Protein AF-A0A354PI47-F1 (afdb_monomer)

Foldseek 3Di:
DPDPPPPVPPPPVVVVVVVVVVVVVVVVVVVVPPPPDPFDWWAFQVNPDTAGWDFDDDDPQWTWTQGPVRDIDIGGLNGTHPVVVVVVVVVVVPDPDPPDD

Secondary structure (DSSP, 8-state):
---SSSSSSTTSHHHHHHHHHHHHHHHHHHHT-------EEEEBTTSS-EEEEEEEEEETTEEEEE-TTS-EEEEEGGGB-HHHHHHHHHHHHH-------

Mean predicted aligned error: 15.21 Å

Solvent-accessible surface area (backbone atoms only — not comparable to full-atom values): 6214 Å² total; per-residue (Å²): 143,87,80,88,72,73,74,75,68,73,77,46,64,66,57,50,55,52,48,54,53,53,50,51,55,53,52,54,57,55,69,70,57,70,79,79,69,77,56,40,79,45,43,29,58,83,67,82,46,76,44,61,24,26,83,74,48,79,57,93,64,33,30,36,33,30,28,89,89,69,50,74,44,80,46,50,44,87,49,31,18,74,68,56,42,50,52,55,51,53,52,59,75,75,46,89,75,84,82,72,135

Nearest PDB structures (foldseek):
  2hbp-assembly1_A  TM=8.482E-01  e=2.686E-05  Saccharomyces cerevisiae
  5h53-assembly1_A  TM=6.722E-01  e=1.235E-01  Oryctolagus cuniculus
  8qyu-assembly1_A  TM=6.990E-01  e=3.154E-01  Bos taurus
  6fsa-assembly1_A  TM=6.815E-01  e=4.049E-01  Bos taurus
  4db1-assembly3_A  TM=6.276E-01  e=2.963E-01  Homo sapiens

Structure (mmCIF, N/CA/C/O backbone):
data_AF-A0A354PI47-F1
#
_entry.id   AF-A0A354PI47-F1
#
loop_
_atom_site.group_PDB
_atom_site.id
_atom_site.type_symbol
_atom_site.label_atom_id
_atom_site.label_alt_id
_atom_site.label_comp_id
_atom_site.label_asym_id
_atom_site.label_entity_id
_atom_site.label_seq_id
_atom_site.pdbx_PDB_ins_code
_atom_site.Cartn_x
_atom_site.Cartn_y
_atom_site.Cartn_z
_atom_site.occupancy
_atom_site.B_iso_or_equiv
_atom_site.auth_seq_id
_atom_site.auth_comp_id
_atom_site.auth_asym_id
_atom_site.auth_atom_id
_atom_site.pdbx_PDB_model_num
ATOM 1 N N . MET A 1 1 ? 31.837 36.125 -62.016 1.00 52.59 1 MET A N 1
ATOM 2 C CA . MET A 1 1 ? 30.737 35.338 -61.412 1.00 52.59 1 MET A CA 1
ATOM 3 C C . MET A 1 1 ? 31.293 34.184 -60.561 1.00 52.59 1 MET A C 1
ATOM 5 O O . MET A 1 1 ? 31.006 33.044 -60.865 1.00 52.59 1 MET A O 1
ATOM 9 N N . ILE A 1 2 ? 32.100 34.416 -59.509 1.00 53.12 2 ILE A N 1
ATOM 10 C CA . ILE A 1 2 ? 32.513 33.312 -58.604 1.00 53.12 2 ILE A CA 1
ATOM 11 C C . ILE A 1 2 ? 32.865 33.814 -57.184 1.00 53.12 2 ILE A C 1
ATOM 13 O O . ILE A 1 2 ? 33.984 33.634 -56.737 1.00 53.12 2 ILE A O 1
ATOM 17 N N . TYR A 1 3 ? 31.954 34.478 -56.458 1.00 49.03 3 TYR A N 1
ATOM 18 C CA . TYR A 1 3 ? 32.215 34.823 -55.037 1.00 49.03 3 TYR A CA 1
ATOM 19 C C . TYR A 1 3 ? 30.992 34.761 -54.100 1.00 49.03 3 TYR A C 1
ATOM 21 O O . TYR A 1 3 ? 31.063 35.227 -52.970 1.00 49.03 3 TYR A O 1
ATOM 29 N N . ALA A 1 4 ? 29.879 34.140 -54.505 1.00 51.69 4 ALA A N 1
ATOM 30 C CA . ALA A 1 4 ? 28.676 34.057 -53.660 1.00 51.69 4 ALA A CA 1
ATOM 31 C C . ALA A 1 4 ? 28.540 32.744 -52.853 1.00 51.69 4 ALA A C 1
ATOM 33 O O . ALA A 1 4 ? 27.576 32.582 -52.115 1.00 51.69 4 ALA A O 1
ATOM 34 N N . GLY A 1 5 ? 29.478 31.795 -52.982 1.00 49.84 5 GLY A N 1
ATOM 35 C CA . GLY A 1 5 ? 29.356 30.456 -52.379 1.00 49.84 5 GLY A CA 1
ATOM 36 C C . GLY A 1 5 ? 30.133 30.226 -51.078 1.00 49.84 5 GLY A C 1
ATOM 37 O O . GLY A 1 5 ? 29.843 29.277 -50.358 1.00 49.84 5 GLY A O 1
ATOM 38 N N . PHE A 1 6 ? 31.119 31.066 -50.748 1.00 49.00 6 PHE A N 1
ATOM 39 C CA . PHE A 1 6 ? 32.080 30.744 -49.681 1.00 49.00 6 PHE A CA 1
ATOM 40 C C . PHE A 1 6 ? 31.662 31.227 -48.279 1.00 49.00 6 PHE A C 1
ATOM 42 O O . PHE A 1 6 ? 32.199 30.764 -47.277 1.00 49.00 6 PHE A O 1
ATOM 49 N N . PHE A 1 7 ? 30.658 32.104 -48.172 1.00 50.09 7 PHE A N 1
ATOM 50 C CA . PHE A 1 7 ? 30.210 32.639 -46.877 1.00 50.09 7 PHE A CA 1
ATOM 51 C C . PHE A 1 7 ? 29.202 31.740 -46.135 1.00 50.09 7 PHE A C 1
ATOM 53 O O . PHE A 1 7 ? 29.015 31.888 -44.929 1.00 50.09 7 PHE A O 1
ATOM 60 N N . ALA A 1 8 ? 28.581 30.771 -46.816 1.00 50.94 8 ALA A N 1
ATOM 61 C CA . ALA A 1 8 ? 27.568 29.898 -46.213 1.00 50.94 8 ALA A CA 1
ATOM 62 C C . ALA A 1 8 ? 28.154 28.730 -45.392 1.00 50.94 8 ALA A C 1
ATOM 64 O O . ALA A 1 8 ? 27.430 28.106 -44.618 1.00 50.94 8 ALA A O 1
ATOM 65 N N . LEU A 1 9 ? 29.455 28.435 -45.520 1.00 46.75 9 LEU A N 1
ATOM 66 C CA . LEU A 1 9 ? 30.058 27.245 -44.906 1.00 46.75 9 LEU A CA 1
ATOM 67 C C . LEU A 1 9 ? 30.694 27.505 -43.526 1.00 46.75 9 LEU A C 1
ATOM 69 O O . LEU A 1 9 ? 30.848 26.577 -42.734 1.00 46.75 9 LEU A O 1
ATOM 73 N N . HIS A 1 10 ? 31.006 28.760 -43.184 1.00 51.41 10 HIS A N 1
ATOM 74 C CA . HIS A 1 10 ? 3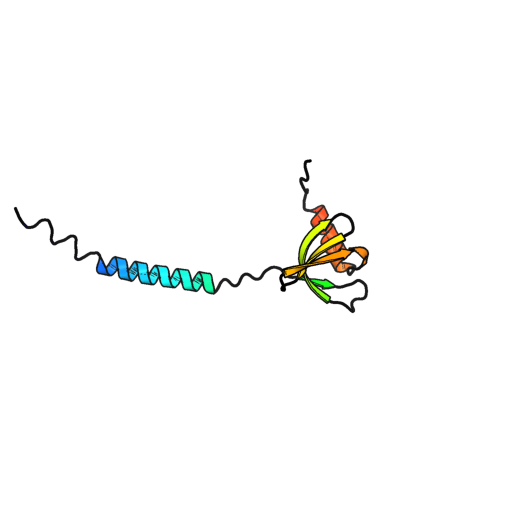1.701 29.079 -41.927 1.00 51.41 10 HIS A CA 1
ATOM 75 C C . HIS A 1 10 ? 30.757 29.259 -40.712 1.00 51.41 10 HIS A C 1
ATOM 77 O O . HIS A 1 10 ? 31.191 29.143 -39.571 1.00 51.41 10 HIS A O 1
ATOM 83 N N . SER A 1 11 ? 29.445 29.457 -40.916 1.00 56.28 11 SER A N 1
ATOM 84 C CA . SER A 1 11 ? 28.450 29.679 -39.837 1.00 56.28 11 SER A CA 1
ATOM 85 C C . SER A 1 11 ? 27.671 28.413 -39.428 1.00 56.28 11 SER A C 1
ATOM 87 O O . SER A 1 11 ? 26.534 28.466 -38.958 1.00 56.28 11 SER A O 1
ATOM 89 N N . LEU A 1 12 ? 28.257 27.234 -39.639 1.00 54.44 12 LEU A N 1
ATOM 90 C CA . LEU A 1 12 ? 27.648 25.959 -39.247 1.00 54.44 12 LEU A CA 1
ATOM 91 C C . LEU A 1 12 ? 28.316 25.360 -38.000 1.00 54.44 12 LEU A C 1
ATOM 93 O O . LEU A 1 12 ? 27.613 24.844 -37.134 1.00 54.44 12 LEU A O 1
ATOM 97 N N . HIS A 1 13 ? 29.633 25.518 -37.828 1.00 57.19 13 HIS A N 1
ATOM 98 C CA . HIS A 1 13 ? 30.379 24.880 -36.733 1.00 57.19 13 HIS A CA 1
ATOM 99 C C . HIS A 1 13 ? 29.913 25.312 -35.328 1.00 57.19 13 HIS A C 1
ATOM 101 O O . HIS A 1 13 ? 29.659 24.456 -34.485 1.00 57.19 13 HIS A O 1
ATOM 107 N N . GLY A 1 14 ? 29.692 26.608 -35.074 1.00 58.38 14 GLY A N 1
ATOM 108 C CA . GLY A 1 14 ? 29.234 27.079 -33.754 1.00 58.38 14 GLY A CA 1
ATOM 109 C C . GLY A 1 14 ? 27.804 26.649 -33.407 1.00 58.38 14 GLY A C 1
ATOM 110 O O . GLY A 1 14 ? 27.501 26.316 -32.265 1.00 58.38 14 GLY A O 1
ATOM 111 N N . ARG A 1 15 ? 26.924 26.573 -34.410 1.00 63.62 15 ARG A N 1
ATOM 112 C CA . ARG A 1 15 ? 25.518 26.186 -34.227 1.00 63.62 15 ARG A CA 1
ATOM 113 C C . ARG A 1 15 ? 25.362 24.690 -33.971 1.00 63.62 15 ARG A C 1
ATOM 115 O O . ARG A 1 15 ? 24.473 24.309 -33.217 1.00 63.62 15 ARG A O 1
ATOM 122 N N . TYR A 1 16 ? 26.218 23.858 -34.567 1.00 57.78 16 TYR A N 1
ATOM 123 C CA . TYR A 1 16 ? 26.255 22.425 -34.278 1.00 57.78 16 TYR A CA 1
ATOM 124 C C . TYR A 1 16 ? 26.780 22.155 -32.868 1.00 57.78 16 TYR A C 1
ATOM 126 O O . TYR A 1 16 ? 26.124 21.435 -32.130 1.00 57.78 16 TYR A O 1
ATOM 134 N N . VAL A 1 17 ? 27.874 22.792 -32.440 1.00 62.91 17 VAL A N 1
ATOM 135 C CA . VAL A 1 17 ? 28.416 22.612 -31.078 1.00 62.91 17 VAL A CA 1
ATOM 136 C C . VAL A 1 17 ? 27.436 23.108 -30.007 1.00 62.91 17 VAL A C 1
ATOM 138 O O . VAL A 1 17 ? 27.218 22.417 -29.016 1.00 62.91 17 VAL A O 1
ATOM 141 N N . MET A 1 18 ? 26.767 24.245 -30.232 1.00 60.12 18 MET A N 1
ATOM 142 C CA . MET A 1 18 ? 25.746 24.765 -29.313 1.00 60.12 18 MET A CA 1
ATOM 143 C C . MET A 1 18 ? 24.488 23.886 -29.269 1.00 60.12 18 MET A C 1
ATOM 145 O O . MET A 1 18 ? 23.965 23.648 -28.185 1.00 60.12 18 MET A O 1
ATOM 149 N N . LYS A 1 19 ? 24.038 23.326 -30.404 1.00 59.94 19 LYS A N 1
ATOM 150 C CA . LYS A 1 19 ? 22.945 22.338 -30.423 1.00 59.94 19 LYS A CA 1
ATOM 151 C C . LYS A 1 19 ? 23.338 21.025 -29.746 1.00 59.94 19 LYS A C 1
ATOM 153 O O . LYS A 1 19 ? 22.521 20.495 -29.008 1.00 59.94 19 LYS A O 1
ATOM 158 N N . LEU A 1 20 ? 24.565 20.538 -29.950 1.00 61.22 20 LEU A N 1
ATOM 159 C CA . LEU A 1 20 ? 25.085 19.312 -29.330 1.00 61.22 20 LEU A CA 1
ATOM 160 C C . LEU A 1 20 ? 25.210 19.456 -27.800 1.00 61.22 20 LEU A C 1
ATOM 162 O O . LEU A 1 20 ? 24.815 18.549 -27.064 1.00 61.22 20 LEU A O 1
ATOM 166 N N . LEU A 1 21 ? 25.672 20.614 -27.308 1.00 65.88 21 LEU A N 1
ATOM 167 C CA . LEU A 1 21 ? 25.673 20.944 -25.875 1.00 65.88 21 LEU A CA 1
ATOM 168 C C . LEU A 1 21 ? 24.250 21.048 -25.310 1.00 65.88 21 LEU A C 1
ATOM 170 O O . LEU A 1 21 ? 23.965 20.497 -24.248 1.00 65.88 21 LEU A O 1
ATOM 174 N N . GLN A 1 22 ? 23.345 21.710 -26.035 1.00 68.50 22 GLN A N 1
ATOM 175 C CA . GLN A 1 22 ? 21.961 21.896 -25.603 1.00 68.50 22 GLN A CA 1
ATOM 176 C C . GLN A 1 22 ? 21.181 20.569 -25.578 1.00 68.50 22 GLN A C 1
ATOM 178 O O . GLN A 1 22 ? 20.397 20.345 -24.658 1.00 68.50 22 GLN A O 1
ATOM 183 N N . THR A 1 23 ? 21.433 19.651 -26.520 1.00 65.00 23 THR A N 1
ATOM 184 C CA . THR A 1 23 ? 20.859 18.295 -26.500 1.00 65.00 23 THR A CA 1
ATOM 185 C C . THR A 1 23 ? 21.424 17.440 -25.371 1.00 65.00 23 THR A C 1
ATOM 187 O O . THR A 1 23 ? 20.670 16.704 -24.743 1.00 65.00 23 THR A O 1
ATOM 190 N N . SER A 1 24 ? 22.722 17.561 -25.067 1.00 69.31 24 SER A N 1
ATOM 191 C CA . SER A 1 24 ? 23.356 16.828 -23.961 1.00 69.31 24 SER A CA 1
ATOM 192 C C . SER A 1 24 ? 22.749 17.213 -22.604 1.00 69.31 24 SER A C 1
ATOM 194 O O . SER A 1 24 ? 22.387 16.344 -21.810 1.00 69.31 24 SER A O 1
ATOM 196 N N . LEU A 1 25 ? 22.518 18.513 -22.382 1.00 65.94 25 LEU A N 1
ATOM 197 C CA . LEU A 1 25 ? 21.866 19.028 -21.173 1.00 65.94 25 LEU A CA 1
ATOM 198 C C . LEU A 1 25 ? 20.427 18.498 -21.011 1.00 65.94 25 LEU A C 1
ATOM 200 O O . LEU A 1 25 ? 20.008 18.147 -19.909 1.00 65.94 25 LEU A O 1
ATOM 204 N N . LEU A 1 26 ? 19.681 18.400 -22.117 1.00 67.62 26 LEU A N 1
ATOM 205 C CA . LEU A 1 26 ? 18.294 17.922 -22.137 1.00 67.62 26 LEU A CA 1
ATOM 206 C C . LEU A 1 26 ? 18.195 16.420 -21.817 1.00 67.62 26 LEU A C 1
ATOM 208 O O . LEU A 1 26 ? 17.288 15.997 -21.105 1.00 67.62 26 LEU A O 1
ATOM 212 N N . ILE A 1 27 ? 19.161 15.624 -22.287 1.00 68.06 27 ILE A N 1
ATOM 213 C CA . ILE A 1 27 ? 19.232 14.180 -22.020 1.00 68.06 27 ILE A CA 1
ATOM 214 C C . ILE A 1 27 ? 19.559 13.913 -20.543 1.00 68.06 27 ILE A C 1
ATOM 216 O O . ILE A 1 27 ? 18.908 13.077 -19.920 1.00 68.06 27 ILE A O 1
ATOM 220 N N . VAL A 1 28 ? 20.498 14.658 -19.949 1.00 70.62 28 VAL A N 1
ATOM 221 C CA . VAL A 1 28 ? 20.828 14.544 -18.515 1.00 70.62 28 VAL A CA 1
ATOM 222 C C . VAL A 1 28 ? 19.617 14.871 -17.634 1.00 70.62 28 VAL A C 1
ATOM 224 O O . VAL A 1 28 ? 19.335 14.148 -16.680 1.00 70.62 28 VAL A O 1
ATOM 227 N N . PHE A 1 29 ? 18.847 15.905 -17.979 1.00 66.81 29 PHE A N 1
ATOM 228 C CA . PHE A 1 29 ? 17.652 16.293 -17.221 1.00 66.81 29 PHE A CA 1
ATOM 229 C C . PHE A 1 29 ? 16.547 15.217 -17.241 1.00 66.81 29 PHE A C 1
ATOM 231 O O . PHE A 1 29 ? 15.862 14.993 -16.241 1.00 66.81 29 PHE A O 1
ATOM 238 N N . ILE A 1 30 ? 16.405 14.500 -18.361 1.00 66.00 30 ILE A N 1
ATOM 239 C CA . ILE A 1 30 ? 15.44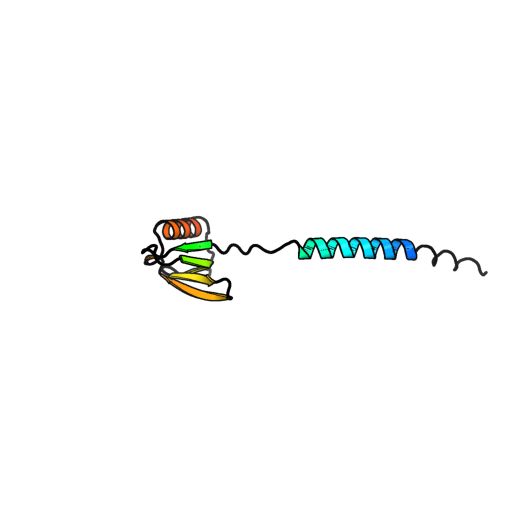7 13.394 -18.499 1.00 66.00 30 ILE A CA 1
ATOM 240 C C . ILE A 1 30 ? 15.884 12.172 -17.678 1.00 66.00 30 ILE A C 1
ATOM 242 O O . ILE A 1 30 ? 15.042 11.547 -17.038 1.00 66.00 30 ILE A O 1
ATOM 246 N N . VAL A 1 31 ? 17.183 11.856 -17.632 1.00 67.56 31 VAL A N 1
ATOM 247 C CA . VAL A 1 31 ? 17.711 10.712 -16.860 1.00 67.56 31 VAL A CA 1
ATOM 248 C C . VAL A 1 31 ? 17.600 10.932 -15.343 1.00 67.56 31 VAL A C 1
ATOM 250 O O . VAL A 1 31 ? 17.388 9.970 -14.608 1.00 67.56 31 VAL A O 1
ATOM 253 N N . LEU A 1 32 ? 17.666 12.180 -14.859 1.00 63.12 32 LEU A N 1
ATOM 254 C CA . LEU A 1 32 ? 17.458 12.500 -13.436 1.00 63.12 32 LEU A CA 1
ATOM 255 C C . LEU A 1 32 ? 15.988 12.486 -12.996 1.00 63.12 32 LEU A C 1
ATOM 257 O O . LEU A 1 32 ? 15.705 12.489 -11.798 1.00 63.12 32 LEU A O 1
ATOM 261 N N . SER A 1 33 ? 15.046 12.451 -13.936 1.00 65.88 33 SER A N 1
ATOM 262 C CA . SER A 1 33 ? 13.618 12.383 -13.629 1.00 65.88 33 SER A CA 1
ATOM 263 C C . SER A 1 33 ? 13.214 10.938 -13.329 1.00 65.88 33 SER A C 1
ATOM 265 O O . SER A 1 33 ? 12.433 10.329 -14.061 1.00 65.88 33 SER A O 1
ATOM 267 N N . GLY A 1 34 ? 13.766 10.366 -12.255 1.00 59.78 34 GLY A N 1
ATOM 268 C CA . GLY A 1 34 ? 13.299 9.099 -11.707 1.00 59.78 34 GLY A CA 1
ATOM 269 C C . GLY A 1 34 ? 11.803 9.211 -11.438 1.00 59.78 34 GLY A C 1
ATOM 270 O O . GLY A 1 34 ? 11.370 9.996 -10.594 1.00 59.78 34 GLY A O 1
ATOM 271 N N . LYS A 1 35 ? 10.989 8.476 -12.198 1.00 58.69 35 LYS A N 1
ATOM 272 C CA . LYS A 1 35 ? 9.551 8.438 -11.953 1.00 58.69 35 LYS A CA 1
ATOM 273 C C . LYS A 1 35 ? 9.333 7.699 -10.640 1.00 58.69 35 LYS A C 1
ATOM 275 O O . LYS A 1 35 ? 9.406 6.476 -10.601 1.00 58.69 35 LYS A O 1
ATOM 280 N N . CYS A 1 36 ? 9.088 8.452 -9.569 1.00 47.53 36 CYS A N 1
ATOM 281 C CA . CYS A 1 36 ? 8.532 7.913 -8.338 1.00 47.53 36 CYS A CA 1
ATOM 282 C C . CYS A 1 36 ? 7.083 7.538 -8.647 1.00 47.53 36 CYS A C 1
ATOM 284 O O . CYS A 1 36 ? 6.166 8.357 -8.5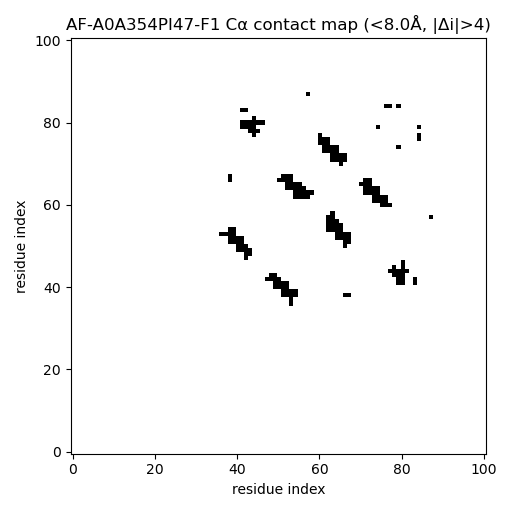80 1.00 47.53 36 CYS A O 1
ATOM 286 N N . VAL A 1 37 ? 6.917 6.315 -9.137 1.00 63.22 37 VAL A N 1
ATOM 287 C CA . VAL A 1 37 ? 5.625 5.658 -9.227 1.00 63.22 37 VAL A CA 1
ATOM 288 C C . VAL A 1 37 ? 5.036 5.679 -7.812 1.00 63.22 37 VAL A C 1
ATOM 290 O O . VAL A 1 37 ? 5.744 5.404 -6.843 1.00 63.22 37 VAL A O 1
ATOM 293 N N . ALA A 1 38 ? 3.776 6.087 -7.674 1.00 65.25 38 ALA A N 1
ATOM 294 C CA . ALA A 1 38 ? 3.127 6.289 -6.381 1.00 65.25 38 ALA A CA 1
ATOM 295 C C . ALA A 1 38 ? 2.741 4.944 -5.736 1.00 65.25 38 ALA A C 1
ATOM 297 O O . ALA A 1 38 ? 1.572 4.683 -5.452 1.00 65.25 38 ALA A O 1
ATOM 298 N N . ALA A 1 39 ? 3.724 4.065 -5.540 1.00 74.62 39 ALA A N 1
ATOM 299 C CA . ALA A 1 39 ? 3.565 2.855 -4.760 1.00 74.62 39 ALA A CA 1
ATOM 300 C C . ALA A 1 39 ? 3.346 3.266 -3.298 1.00 74.62 39 ALA A C 1
ATOM 302 O O . ALA A 1 39 ? 4.202 3.890 -2.670 1.00 74.62 39 ALA A O 1
ATOM 303 N N . ARG A 1 40 ? 2.159 2.961 -2.775 1.00 81.50 40 ARG A N 1
ATOM 304 C CA . ARG A 1 40 ? 1.799 3.173 -1.371 1.00 81.50 40 ARG A CA 1
ATOM 305 C C . ARG A 1 40 ? 1.992 1.859 -0.620 1.00 81.50 40 ARG A C 1
ATOM 307 O O . ARG A 1 40 ? 1.764 0.788 -1.176 1.00 81.50 40 ARG A O 1
ATOM 314 N N . GLU A 1 41 ? 2.384 1.934 0.647 1.00 86.56 41 GLU A N 1
ATOM 315 C CA . GLU A 1 41 ? 2.318 0.780 1.547 1.00 86.56 41 GLU A CA 1
ATOM 316 C C . GLU A 1 41 ? 0.855 0.540 1.950 1.00 86.56 41 GLU A C 1
ATOM 318 O O . GLU A 1 41 ? 0.241 1.372 2.618 1.00 86.56 41 GLU A O 1
ATOM 323 N N . TRP A 1 42 ? 0.302 -0.593 1.531 1.00 88.06 42 TRP A N 1
ATOM 324 C CA . TRP A 1 42 ? -1.012 -1.087 1.934 1.00 88.06 42 TRP A CA 1
ATOM 325 C C . TRP A 1 42 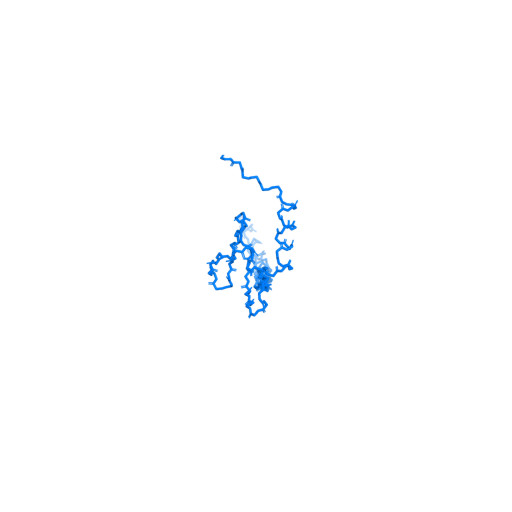? -0.855 -2.038 3.107 1.00 88.06 42 TRP A C 1
ATOM 327 O O . TRP A 1 42 ? 0.028 -2.899 3.096 1.00 88.06 42 TRP A O 1
ATOM 337 N N . LYS A 1 43 ? -1.730 -1.923 4.102 1.00 88.38 43 LYS A N 1
ATOM 338 C CA . LYS A 1 43 ? -1.721 -2.799 5.274 1.00 88.38 43 LYS A CA 1
ATOM 339 C C . LYS A 1 43 ? -2.936 -3.708 5.274 1.00 88.38 43 LYS A C 1
ATOM 341 O O . LYS A 1 43 ? -4.044 -3.281 4.957 1.00 88.38 43 LYS A O 1
ATOM 346 N N . ASP A 1 44 ? -2.724 -4.957 5.668 1.00 86.62 44 ASP A N 1
ATOM 347 C CA . ASP A 1 44 ? -3.809 -5.889 5.965 1.00 86.62 44 ASP A CA 1
ATOM 348 C C . ASP A 1 44 ? -4.504 -5.506 7.291 1.00 86.62 44 ASP A C 1
ATOM 350 O O . ASP A 1 44 ? -3.926 -4.808 8.129 1.00 86.62 44 ASP A O 1
ATOM 354 N N . SER A 1 45 ? -5.740 -5.962 7.499 1.00 80.25 45 SER A N 1
ATOM 355 C CA . SER A 1 45 ? -6.562 -5.698 8.686 1.00 80.25 45 SER A CA 1
ATOM 356 C C . SER A 1 45 ? -5.915 -6.205 9.972 1.00 80.25 45 SER A C 1
ATOM 358 O O . SER A 1 45 ? -6.161 -5.668 11.049 1.00 80.25 45 SER A O 1
ATOM 360 N N . THR A 1 46 ? -5.032 -7.196 9.860 1.00 76.25 46 THR A N 1
ATOM 361 C CA . THR A 1 46 ? -4.240 -7.709 10.981 1.00 76.25 46 THR A CA 1
ATOM 362 C C . THR A 1 46 ? -3.004 -6.863 11.302 1.00 76.25 46 THR A C 1
ATOM 364 O O . THR A 1 46 ? -2.370 -7.089 12.329 1.00 76.25 46 THR A O 1
ATOM 367 N N . GLY A 1 47 ? -2.603 -5.932 10.427 1.00 74.31 47 GLY A N 1
ATOM 368 C CA . GLY A 1 47 ? -1.381 -5.123 10.555 1.00 74.31 47 GLY A CA 1
ATOM 369 C C . GLY A 1 47 ? -0.061 -5.896 10.393 1.00 74.31 47 GLY A C 1
ATOM 370 O O . GLY A 1 47 ? 0.998 -5.279 10.272 1.00 74.31 47 GLY A O 1
ATOM 371 N N . ASN A 1 48 ? -0.118 -7.231 10.348 1.00 76.69 48 ASN A N 1
ATOM 372 C CA . ASN A 1 48 ? 1.043 -8.113 10.215 1.00 76.69 48 ASN A CA 1
ATOM 373 C C . ASN A 1 48 ? 1.607 -8.142 8.795 1.00 76.69 48 ASN A C 1
ATOM 375 O O . ASN A 1 48 ? 2.785 -8.434 8.601 1.00 76.69 48 ASN A O 1
ATOM 379 N N . PHE A 1 49 ? 0.767 -7.854 7.801 1.00 77.69 49 PHE A N 1
ATOM 380 C CA . PHE A 1 49 ? 1.164 -7.861 6.404 1.00 77.69 49 PHE A CA 1
ATOM 381 C C . PHE A 1 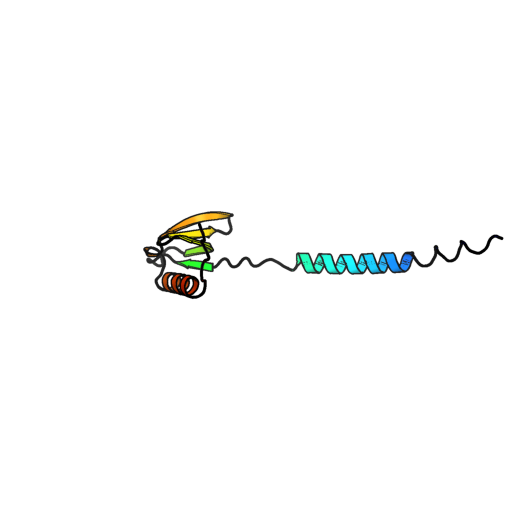49 ? 1.109 -6.450 5.828 1.00 77.69 49 PHE A C 1
ATOM 383 O O . PHE A 1 49 ? 0.094 -5.757 5.932 1.00 77.69 49 PHE A O 1
ATOM 390 N N . LYS A 1 50 ? 2.224 -6.042 5.225 1.00 84.81 50 LYS A N 1
ATOM 391 C CA . LYS A 1 50 ? 2.406 -4.754 4.561 1.00 84.81 50 LYS A CA 1
ATOM 392 C C . LYS A 1 50 ? 2.879 -5.023 3.145 1.00 84.81 50 LYS A C 1
ATOM 394 O O . LYS A 1 50 ? 3.807 -5.807 2.945 1.00 84.81 50 LYS A O 1
ATOM 399 N N . VAL A 1 51 ? 2.234 -4.408 2.165 1.00 85.94 51 VAL A N 1
ATOM 400 C CA . VAL A 1 51 ? 2.586 -4.575 0.759 1.00 85.94 51 VAL A CA 1
ATOM 401 C C . VAL A 1 51 ? 2.702 -3.221 0.088 1.00 85.94 51 VAL A C 1
ATOM 403 O O . VAL A 1 51 ? 1.745 -2.458 0.023 1.00 85.94 51 VAL A O 1
ATOM 406 N N . GLU A 1 52 ? 3.885 -2.925 -0.435 1.00 88.88 52 GLU A N 1
ATOM 407 C CA . GLU A 1 52 ? 4.070 -1.793 -1.336 1.00 88.88 52 GLU A CA 1
ATOM 408 C C . GLU A 1 52 ? 3.440 -2.129 -2.687 1.00 88.88 52 GLU A C 1
ATOM 410 O O . GLU A 1 52 ? 3.818 -3.108 -3.341 1.00 88.88 52 GLU A O 1
ATOM 415 N N . ALA A 1 53 ? 2.435 -1.351 -3.077 1.00 89.31 53 ALA A N 1
ATOM 416 C CA . ALA A 1 53 ? 1.750 -1.518 -4.346 1.00 89.31 53 ALA A CA 1
ATOM 417 C C . ALA A 1 53 ? 1.057 -0.225 -4.795 1.00 89.31 53 ALA A C 1
ATOM 419 O O . ALA A 1 53 ? 0.638 0.618 -3.999 1.00 89.31 53 ALA A O 1
ATOM 420 N N . GLU A 1 54 ? 0.897 -0.084 -6.100 1.00 88.50 54 GLU A N 1
ATOM 421 C CA . GLU A 1 54 ? 0.050 0.926 -6.715 1.00 88.50 54 GLU A CA 1
ATOM 422 C C . GLU A 1 54 ? -1.399 0.442 -6.775 1.00 88.50 54 GLU A C 1
ATOM 424 O O . GLU A 1 54 ? -1.670 -0.700 -7.153 1.00 88.50 54 GLU A O 1
ATOM 429 N N . LEU A 1 55 ? -2.350 1.318 -6.454 1.00 87.94 55 LEU A N 1
ATOM 430 C CA . LEU A 1 55 ? -3.762 1.049 -6.711 1.00 87.94 55 LEU A CA 1
ATOM 431 C C . LEU A 1 55 ? -4.038 1.194 -8.204 1.00 87.94 55 LEU A C 1
ATOM 433 O O . LEU A 1 55 ? -3.952 2.295 -8.744 1.00 87.94 55 LEU A O 1
ATOM 437 N N . ARG A 1 56 ? -4.404 0.094 -8.863 1.00 87.81 56 ARG A N 1
ATOM 438 C CA . ARG A 1 56 ? -4.771 0.111 -10.281 1.00 87.81 56 ARG A CA 1
ATOM 439 C C . ARG A 1 56 ? -6.270 0.271 -10.490 1.00 87.81 56 ARG A C 1
ATOM 441 O O . ARG A 1 56 ? -6.672 1.016 -11.374 1.00 87.81 56 ARG A O 1
ATOM 448 N N . GLU A 1 57 ? -7.088 -0.443 -9.723 1.00 83.38 57 GLU A N 1
ATOM 449 C CA . GLU A 1 57 ? -8.542 -0.441 -9.912 1.00 83.38 57 GLU A CA 1
ATOM 450 C C . GLU A 1 57 ? -9.271 -0.828 -8.620 1.00 83.38 57 GLU A C 1
ATOM 452 O O . GLU A 1 57 ? -8.766 -1.629 -7.832 1.00 83.38 57 GLU A O 1
ATOM 457 N N . VAL A 1 58 ? -10.477 -0.294 -8.419 1.00 85.56 58 VAL A N 1
ATOM 458 C CA . VAL A 1 58 ? -11.396 -0.699 -7.346 1.00 85.56 58 VAL A CA 1
ATOM 459 C C . VAL A 1 58 ? -12.613 -1.357 -7.993 1.00 85.56 58 VAL A C 1
ATOM 461 O O . VAL A 1 58 ? -13.332 -0.715 -8.753 1.00 85.56 58 VAL A O 1
ATOM 464 N N . ARG A 1 59 ? -12.843 -2.640 -7.704 1.00 84.44 59 ARG A N 1
ATOM 465 C CA . ARG A 1 59 ? -13.941 -3.450 -8.246 1.00 84.44 59 ARG A CA 1
ATOM 466 C C . ARG A 1 59 ? -14.917 -3.815 -7.134 1.00 84.44 59 ARG A C 1
ATOM 468 O O . ARG A 1 59 ? -14.828 -4.889 -6.545 1.00 84.44 59 ARG A O 1
ATOM 475 N N . GLY A 1 60 ? -15.859 -2.920 -6.846 1.00 82.69 60 GLY A N 1
ATOM 476 C CA . GLY A 1 60 ? -16.877 -3.141 -5.816 1.00 82.69 60 GLY A CA 1
ATOM 477 C C . GLY A 1 60 ? -16.257 -3.372 -4.434 1.00 82.69 60 GLY A C 1
ATOM 478 O O . GLY A 1 60 ? -15.874 -2.415 -3.769 1.00 82.69 60 GLY A O 1
ATOM 479 N N . ASN A 1 61 ? -16.153 -4.640 -4.023 1.00 85.62 61 ASN A N 1
ATOM 480 C CA . ASN A 1 61 ? -15.593 -5.059 -2.734 1.00 85.62 61 ASN A CA 1
ATOM 481 C C . ASN A 1 61 ? -14.113 -5.465 -2.776 1.00 85.62 61 ASN A C 1
ATOM 483 O O . ASN A 1 61 ? -13.524 -5.696 -1.717 1.00 85.62 61 ASN A O 1
ATOM 487 N N . ASP A 1 62 ? -13.519 -5.539 -3.964 1.00 87.31 62 ASP A N 1
ATOM 488 C CA . ASP A 1 62 ? -12.126 -5.920 -4.161 1.00 87.31 62 ASP A CA 1
ATOM 489 C C . ASP A 1 62 ? -11.319 -4.757 -4.729 1.00 87.31 62 ASP A C 1
ATOM 491 O O . ASP A 1 62 ? -11.830 -3.921 -5.477 1.00 87.31 62 ASP A O 1
ATOM 495 N N . VAL A 1 63 ? -10.028 -4.718 -4.411 1.00 89.62 63 VAL A N 1
ATOM 496 C CA . VAL A 1 63 ? -9.085 -3.800 -5.045 1.00 89.62 63 VAL A CA 1
ATOM 497 C C . VAL A 1 63 ? -7.976 -4.538 -5.742 1.00 89.62 63 VAL A C 1
ATOM 499 O O . VAL A 1 63 ? -7.495 -5.583 -5.305 1.00 89.62 63 VAL A O 1
ATOM 502 N N . VAL A 1 64 ? -7.565 -3.956 -6.853 1.00 90.81 64 VAL A N 1
ATOM 503 C CA . VAL A 1 64 ? -6.526 -4.478 -7.706 1.00 90.81 64 VAL A CA 1
ATOM 504 C C . VAL A 1 64 ? -5.280 -3.643 -7.473 1.00 90.81 64 VAL A C 1
ATOM 506 O O . VAL A 1 64 ? -5.206 -2.481 -7.879 1.00 90.81 64 VAL A O 1
ATOM 509 N N . LEU A 1 65 ? -4.310 -4.246 -6.799 1.00 90.25 65 LEU A N 1
ATOM 510 C CA . LEU A 1 65 ? -3.037 -3.630 -6.459 1.00 90.25 65 LEU A CA 1
ATOM 511 C C . LEU A 1 65 ? -1.945 -4.186 -7.374 1.00 90.25 65 LEU A C 1
ATOM 513 O O . LEU A 1 65 ? -1.920 -5.380 -7.666 1.00 90.25 65 LEU A O 1
ATOM 517 N N . VAL A 1 66 ? -1.041 -3.335 -7.842 1.00 90.44 66 VAL A N 1
ATOM 518 C CA . VAL A 1 66 ? 0.108 -3.727 -8.664 1.00 90.44 66 VAL A CA 1
ATOM 519 C C . VAL A 1 66 ? 1.372 -3.470 -7.868 1.00 90.44 66 VAL A C 1
ATOM 521 O O . VAL A 1 66 ? 1.681 -2.340 -7.509 1.00 90.44 66 VAL A O 1
ATOM 524 N N . ARG A 1 67 ? 2.086 -4.540 -7.553 1.00 89.75 67 ARG A N 1
ATOM 525 C CA . ARG A 1 67 ? 3.350 -4.490 -6.820 1.00 89.75 67 ARG A CA 1
ATOM 526 C C . ARG A 1 67 ? 4.471 -3.914 -7.704 1.00 89.75 67 ARG A C 1
ATOM 528 O O . ARG A 1 67 ? 4.347 -3.935 -8.930 1.00 89.75 67 ARG A O 1
ATOM 535 N N . PRO A 1 68 ? 5.594 -3.461 -7.117 1.00 84.00 68 PRO A N 1
ATOM 536 C CA . PRO A 1 68 ? 6.737 -2.940 -7.876 1.00 84.00 68 PRO A CA 1
ATOM 537 C C . PRO A 1 68 ? 7.405 -3.988 -8.782 1.00 84.00 68 PRO A C 1
ATOM 539 O O . PRO A 1 68 ? 8.078 -3.630 -9.743 1.00 84.00 68 PRO A O 1
ATOM 542 N N . ASP A 1 69 ? 7.189 -5.282 -8.518 1.00 84.69 69 ASP A N 1
ATOM 543 C CA . ASP A 1 69 ? 7.590 -6.395 -9.393 1.00 84.69 69 ASP A CA 1
ATOM 544 C C . ASP A 1 69 ? 6.697 -6.521 -10.654 1.00 84.69 69 ASP A C 1
ATOM 546 O O . ASP A 1 69 ? 6.913 -7.403 -11.484 1.00 84.69 69 ASP A O 1
ATOM 550 N N . GLY A 1 70 ? 5.687 -5.656 -10.805 1.00 86.00 70 GLY A N 1
ATOM 551 C CA . GLY A 1 70 ? 4.695 -5.685 -11.880 1.00 86.00 70 GLY A CA 1
ATOM 552 C C . GLY A 1 70 ? 3.571 -6.701 -11.656 1.00 86.00 70 GLY A C 1
ATOM 553 O O . GLY A 1 70 ? 2.664 -6.804 -12.486 1.00 86.00 70 GLY A O 1
ATOM 554 N N . LYS A 1 71 ? 3.588 -7.450 -10.546 1.00 87.94 71 LYS A N 1
ATOM 555 C CA . LYS A 1 71 ? 2.568 -8.452 -10.241 1.00 87.94 71 LYS A CA 1
ATOM 556 C C . LYS A 1 71 ? 1.289 -7.779 -9.766 1.00 87.94 71 LYS A C 1
ATOM 558 O O . LYS A 1 71 ? 1.267 -7.055 -8.771 1.00 87.94 71 LYS A O 1
ATOM 563 N N . GLN A 1 72 ? 0.196 -8.095 -10.445 1.00 91.00 72 GLN A N 1
ATOM 564 C CA . GLN A 1 72 ? -1.138 -7.690 -10.037 1.00 91.00 72 GLN A CA 1
ATOM 565 C C . GLN A 1 72 ? -1.687 -8.673 -8.998 1.00 91.00 72 GLN A C 1
ATOM 567 O O . GLN A 1 72 ? -1.664 -9.889 -9.199 1.00 91.00 72 GLN A O 1
ATOM 572 N N . ILE A 1 73 ? -2.170 -8.145 -7.881 1.00 88.56 73 ILE A N 1
ATOM 573 C CA . ILE A 1 73 ? -2.819 -8.896 -6.812 1.00 88.56 73 ILE A CA 1
ATOM 574 C C . ILE A 1 73 ? -4.202 -8.304 -6.559 1.00 88.56 73 ILE A C 1
ATOM 576 O O . ILE A 1 73 ? -4.395 -7.090 -6.615 1.00 88.56 73 ILE A O 1
ATOM 580 N N . VAL A 1 74 ? -5.170 -9.173 -6.294 1.00 90.00 74 VAL A N 1
ATOM 581 C CA . VAL A 1 74 ? -6.523 -8.770 -5.912 1.00 90.00 74 VAL A CA 1
ATOM 582 C C . VAL A 1 74 ? -6.647 -8.965 -4.412 1.00 90.00 74 VAL A C 1
ATOM 584 O O . VAL A 1 74 ? -6.419 -10.067 -3.910 1.00 90.00 74 VAL A O 1
ATOM 587 N N . VAL A 1 75 ? -6.960 -7.889 -3.700 1.00 87.31 75 VAL A N 1
ATOM 588 C CA . VAL A 1 75 ? -7.099 -7.891 -2.245 1.00 87.31 75 VAL A CA 1
ATOM 589 C C . VAL A 1 75 ? -8.511 -7.426 -1.899 1.00 87.31 75 VAL A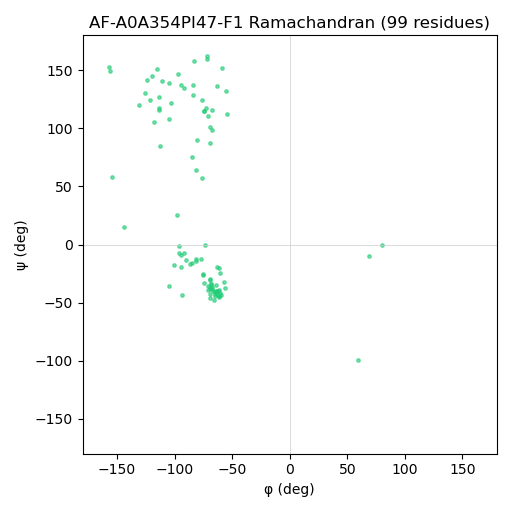 C 1
ATOM 591 O O . VAL A 1 75 ? -8.901 -6.335 -2.316 1.00 87.31 75 VAL A O 1
ATOM 594 N N . PRO A 1 76 ? -9.289 -8.212 -1.137 1.00 89.56 76 PRO A N 1
ATOM 595 C CA . PRO A 1 76 ? -10.591 -7.762 -0.670 1.00 89.56 76 PRO A CA 1
ATOM 596 C C . PRO A 1 76 ? -10.441 -6.558 0.256 1.00 89.56 76 PRO A C 1
ATOM 598 O O . PRO A 1 76 ? -9.616 -6.580 1.171 1.00 89.56 76 PRO A O 1
ATOM 601 N N . ILE A 1 77 ? -11.283 -5.539 0.082 1.00 87.69 77 ILE A N 1
ATOM 602 C CA . ILE A 1 77 ? -11.259 -4.310 0.895 1.00 87.69 77 ILE A CA 1
ATOM 603 C C . ILE A 1 77 ? -11.401 -4.639 2.383 1.00 87.69 77 ILE A C 1
ATOM 605 O O . ILE A 1 77 ? -10.722 -4.047 3.213 1.00 87.69 77 ILE A O 1
ATOM 609 N N . ALA A 1 78 ? -12.218 -5.640 2.721 1.00 86.38 78 ALA A N 1
ATOM 610 C CA . ALA A 1 78 ? -12.414 -6.106 4.095 1.00 86.38 78 ALA A CA 1
ATOM 611 C C . ALA A 1 78 ? -11.136 -6.655 4.759 1.00 86.38 78 ALA A C 1
ATOM 613 O O . ALA A 1 78 ? -11.068 -6.742 5.984 1.00 86.38 78 ALA A O 1
ATOM 614 N N . ARG A 1 79 ? -10.135 -7.049 3.962 1.00 86.44 79 ARG A N 1
ATOM 615 C CA . ARG A 1 79 ? -8.829 -7.503 4.453 1.00 86.44 79 ARG A CA 1
ATOM 616 C C . ARG A 1 79 ? -7.817 -6.374 4.549 1.00 86.44 79 ARG A C 1
ATOM 618 O O . ARG A 1 79 ? -6.744 -6.611 5.070 1.00 86.44 79 ARG A O 1
ATOM 625 N N . LEU A 1 80 ? -8.124 -5.172 4.071 1.00 87.75 80 LEU A N 1
ATOM 626 C CA . LEU A 1 80 ? -7.266 -4.008 4.264 1.00 87.75 80 LEU A CA 1
ATOM 627 C C . LEU A 1 80 ? -7.521 -3.355 5.623 1.00 87.75 80 LEU A C 1
ATOM 629 O O . LEU A 1 80 ? -8.592 -3.514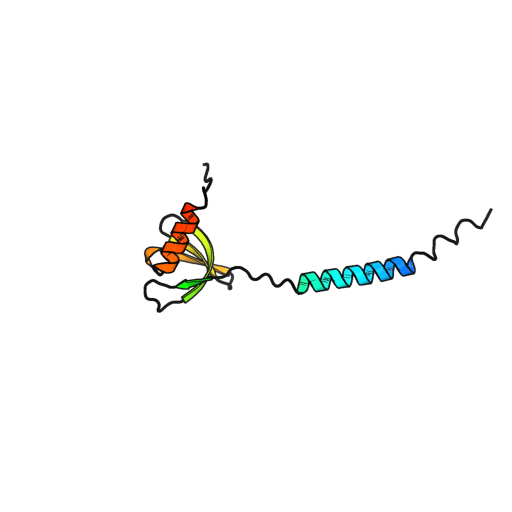 6.212 1.00 87.75 80 LEU A O 1
ATOM 633 N N . SER A 1 81 ? -6.534 -2.600 6.097 1.00 88.75 81 SER A N 1
ATOM 634 C CA . SER A 1 81 ? -6.631 -1.795 7.312 1.00 88.75 81 SER A CA 1
ATOM 635 C C . SER A 1 81 ? -7.764 -0.769 7.224 1.00 88.75 81 SER A C 1
ATOM 637 O O . SER A 1 81 ? -8.088 -0.277 6.142 1.00 88.75 81 SER A O 1
ATOM 639 N N . ASP A 1 82 ? -8.339 -0.385 8.365 1.00 87.94 82 ASP A N 1
ATOM 640 C CA . ASP A 1 82 ? -9.408 0.624 8.405 1.00 87.94 82 ASP A CA 1
ATOM 641 C C . ASP A 1 82 ? -8.987 1.96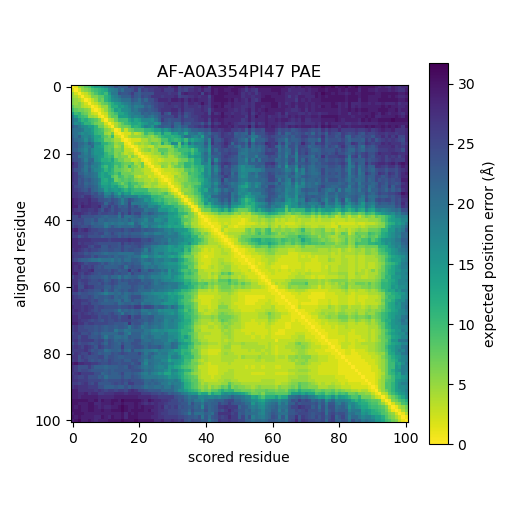2 7.771 1.00 87.94 82 ASP A C 1
ATOM 643 O O . ASP A 1 82 ? -9.812 2.669 7.186 1.00 87.94 82 ASP A O 1
ATOM 647 N N . GLU A 1 83 ? -7.703 2.319 7.868 1.00 86.19 83 GLU A N 1
ATOM 648 C CA . GLU A 1 83 ? -7.125 3.515 7.245 1.00 86.19 83 GLU A CA 1
ATOM 649 C C . GLU A 1 83 ? -7.151 3.420 5.715 1.00 86.19 83 GLU A C 1
ATOM 651 O O . GLU A 1 83 ? -7.614 4.347 5.043 1.00 86.19 83 GLU A O 1
ATOM 656 N N . ASP A 1 84 ? -6.714 2.288 5.161 1.00 86.38 84 ASP A N 1
ATOM 657 C CA . ASP A 1 84 ? -6.704 2.063 3.715 1.00 86.38 84 ASP A CA 1
ATOM 658 C C . ASP A 1 84 ? -8.125 1.888 3.163 1.00 86.38 84 ASP A C 1
ATOM 660 O O . ASP A 1 84 ? -8.443 2.409 2.094 1.00 86.38 84 ASP A O 1
ATOM 664 N N . GLN A 1 85 ? -9.033 1.260 3.916 1.00 88.31 85 GLN A N 1
ATOM 665 C CA . GLN A 1 85 ? -10.453 1.205 3.558 1.00 88.31 85 GLN A CA 1
ATOM 666 C C . GLN A 1 85 ? -11.070 2.606 3.457 1.00 88.31 85 GLN A C 1
ATOM 668 O O . GLN A 1 85 ? -11.816 2.892 2.517 1.00 88.31 85 GLN A O 1
ATOM 673 N N . LYS A 1 86 ? -10.768 3.502 4.406 1.00 87.81 86 LYS A N 1
ATOM 674 C CA . LYS A 1 86 ? -11.233 4.899 4.362 1.00 87.81 86 LYS A CA 1
ATOM 675 C C . LYS A 1 86 ? -10.649 5.650 3.168 1.00 87.81 86 LYS A C 1
ATOM 677 O O . LYS A 1 86 ? -11.377 6.402 2.524 1.00 87.81 86 LYS A O 1
ATOM 682 N N . TYR A 1 87 ? -9.375 5.421 2.857 1.00 86.56 87 TYR A N 1
ATOM 683 C CA . TYR A 1 87 ? -8.721 5.999 1.686 1.00 86.56 87 TYR A CA 1
ATOM 684 C C . TYR A 1 87 ? -9.385 5.551 0.375 1.00 86.56 87 TYR A C 1
ATOM 686 O O . TYR A 1 87 ? -9.690 6.371 -0.484 1.00 86.56 87 TYR A O 1
ATOM 694 N N . LEU A 1 88 ? -9.709 4.265 0.236 1.00 86.62 88 LEU A N 1
ATOM 695 C CA . LEU A 1 88 ? -10.429 3.764 -0.938 1.00 86.62 88 LEU A CA 1
ATOM 696 C C . LEU A 1 88 ? -11.822 4.387 -1.078 1.00 86.62 88 LEU A C 1
ATOM 698 O O . LEU A 1 88 ? -12.220 4.768 -2.177 1.00 86.62 88 LEU A O 1
ATOM 702 N N . ARG A 1 89 ? -12.541 4.556 0.040 1.00 84.75 89 ARG A N 1
ATOM 703 C CA . ARG A 1 89 ? -13.858 5.214 0.047 1.00 84.75 89 ARG A CA 1
ATOM 704 C C . ARG A 1 89 ? -13.775 6.677 -0.391 1.00 84.75 89 ARG A C 1
ATOM 706 O O . ARG A 1 89 ? -14.648 7.131 -1.132 1.00 84.75 89 ARG A O 1
ATOM 713 N N . SER A 1 90 ? -12.742 7.415 0.027 1.00 82.94 90 SER A N 1
ATOM 714 C CA . SER A 1 90 ? -12.572 8.813 -0.391 1.00 82.94 90 SER A CA 1
ATOM 715 C C . SER A 1 90 ? -12.244 8.938 -1.881 1.00 82.94 90 SER A C 1
ATOM 717 O O . SER A 1 90 ? -12.746 9.853 -2.533 1.00 82.94 90 SER A O 1
ATOM 719 N N . LEU A 1 91 ? -11.497 7.986 -2.449 1.00 81.12 91 LEU A N 1
ATOM 720 C CA . LEU A 1 91 ? -11.225 7.933 -3.889 1.00 81.12 91 LEU A CA 1
ATOM 721 C C . LEU A 1 91 ? -12.494 7.691 -4.719 1.00 81.12 91 LEU A C 1
ATOM 723 O O . LEU A 1 91 ? -12.702 8.366 -5.729 1.00 81.12 91 LEU A O 1
ATOM 727 N N . THR A 1 92 ? -13.364 6.776 -4.278 1.00 72.56 92 THR A N 1
ATOM 728 C CA . THR A 1 92 ? -14.648 6.512 -4.951 1.00 72.56 92 THR A CA 1
ATOM 729 C C . THR A 1 92 ? -15.644 7.662 -4.811 1.00 72.56 92 THR A C 1
ATOM 731 O O . THR A 1 92 ? -16.446 7.882 -5.709 1.00 72.56 92 THR A O 1
ATOM 734 N N . ALA A 1 93 ? -15.587 8.423 -3.714 1.00 67.62 93 ALA A N 1
ATOM 735 C CA . ALA A 1 93 ? -16.470 9.570 -3.501 1.00 67.62 93 ALA A CA 1
ATOM 736 C C . ALA A 1 93 ? -16.071 10.801 -4.339 1.00 67.62 93 ALA A C 1
ATOM 738 O O . ALA A 1 93 ? -16.923 11.629 -4.648 1.00 67.62 93 ALA A O 1
ATOM 739 N N . GLY A 1 94 ? -14.788 10.927 -4.703 1.00 59.81 94 GLY A N 1
ATOM 740 C CA . GLY A 1 94 ? -14.259 12.049 -5.488 1.00 59.81 94 GLY A CA 1
ATOM 741 C C . GLY A 1 94 ? -14.188 11.818 -7.002 1.00 59.81 94 GLY A C 1
ATOM 742 O O . GLY A 1 94 ? -13.928 12.768 -7.737 1.00 59.81 94 GLY A O 1
ATOM 743 N N . SER A 1 95 ? -14.420 10.592 -7.479 1.00 46.84 95 SER A N 1
ATOM 744 C CA . SER A 1 95 ? -14.333 10.248 -8.903 1.00 46.84 95 SER A CA 1
ATOM 745 C C . SER A 1 95 ? -15.700 9.784 -9.412 1.00 46.84 95 SER A C 1
ATOM 747 O O . SER A 1 95 ? -16.092 8.654 -9.114 1.00 46.84 95 SER A O 1
ATOM 749 N N . PRO A 1 96 ? -16.445 10.593 -10.190 1.00 45.09 96 PRO A N 1
ATOM 750 C CA . PRO A 1 96 ? -17.562 10.066 -10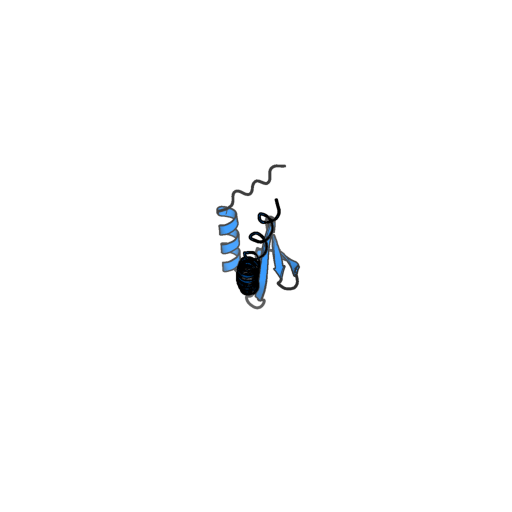.956 1.00 45.09 96 PRO A CA 1
ATOM 751 C C . PRO A 1 96 ? -16.953 9.158 -12.024 1.00 45.09 96 PRO A C 1
ATOM 753 O O . PRO A 1 96 ? -16.413 9.634 -13.015 1.00 45.09 96 PRO A O 1
ATOM 756 N N . ASN A 1 97 ? -16.944 7.852 -11.779 1.00 48.94 97 ASN A N 1
ATOM 757 C CA . ASN A 1 97 ? -16.470 6.867 -12.739 1.00 48.94 97 ASN A CA 1
ATOM 758 C C . ASN A 1 97 ? -17.495 6.772 -13.888 1.00 48.94 97 ASN A C 1
ATOM 760 O O . ASN A 1 97 ? -18.603 6.281 -13.650 1.00 48.94 97 ASN A O 1
ATOM 764 N N . PRO A 1 98 ? -17.191 7.235 -15.117 1.00 46.69 98 PRO A N 1
ATOM 765 C CA . PRO A 1 98 ? -18.082 7.082 -16.250 1.00 46.69 98 PRO A CA 1
ATOM 766 C C . PRO A 1 98 ? -17.825 5.705 -16.865 1.00 46.69 98 PRO A C 1
ATOM 768 O O . PRO A 1 98 ? -17.196 5.578 -17.911 1.00 46.69 98 PRO A O 1
ATOM 771 N N . GLN A 1 99 ? -18.311 4.654 -16.207 1.00 55.00 99 GLN A N 1
ATOM 772 C CA . GLN A 1 99 ? -18.596 3.402 -16.903 1.00 55.00 99 GLN A CA 1
ATOM 773 C C . GLN A 1 99 ? -19.948 3.577 -17.586 1.00 55.00 99 GLN A C 1
ATOM 775 O O . GLN A 1 99 ? -20.997 3.337 -16.992 1.00 55.00 99 GLN A O 1
ATOM 780 N N . MET A 1 100 ? -19.910 4.070 -18.822 1.00 34.88 100 MET A N 1
ATOM 781 C CA . MET A 1 100 ? -21.052 3.993 -19.724 1.00 34.88 100 MET A CA 1
ATOM 782 C C . MET A 1 100 ? -20.909 2.698 -20.555 1.00 34.88 100 MET A C 1
ATOM 784 O O . MET A 1 100 ? -19.782 2.393 -20.951 1.00 34.88 100 MET A O 1
ATOM 788 N N . PRO A 1 101 ? -21.995 1.911 -20.708 1.00 47.81 101 PRO A N 1
ATOM 789 C CA . PRO A 1 101 ? -22.000 0.554 -21.272 1.00 47.81 101 PRO A CA 1
ATOM 790 C C . PRO A 1 101 ? -21.520 0.441 -22.721 1.00 47.81 101 PRO A C 1
ATOM 792 O O . PRO A 1 101 ? -21.626 1.439 -23.470 1.00 47.81 101 PRO A O 1
#

Radius of gyration: 26.94 Å; Cα contacts (8 Å, |Δi|>4): 97; chains: 1; bounding box: 54×44×72 Å

Sequence (101 aa):
MIYAGFFALHSLHGRYVMKLLQTSLLIVFIVLSGKCVAAREWKDSTGNFKVEAELREVRGNDVVLVRPDGKQIVVPIARLSDEDQKYLRSLTAGSPNPQMP

pLDDT: mean 72.62, std 15.32, range [34.88, 91.0]